Protein AF-A0A812IEE7-F1 (afdb_monomer_lite)

Sequence (149 aa):
MKDSRATAPCGVLEAAESLSKQYAKHGIEGVRRGHSLILGDASLMLQAGIGYVRAHSAFRPEDEVFIQSHSGDVLGHMNQDGMTLIDKETGLVHANNVFAACPPQGSGLGGSRRAAAEYFAERGCVVLMISADSGGEVLKFEPGKMSCI

Radius of gyration: 14.88 Å; chains: 1; bounding box: 51×33×36 Å

Structure (mmCIF, N/CA/C/O backbone):
data_AF-A0A812IEE7-F1
#
_entry.id   AF-A0A812IEE7-F1
#
loop_
_atom_site.group_PDB
_atom_site.id
_atom_site.type_symbol
_atom_site.label_atom_id
_atom_site.label_alt_id
_atom_site.label_comp_id
_atom_site.label_asym_id
_atom_site.label_entity_id
_atom_site.label_seq_id
_atom_site.pdbx_PDB_ins_code
_atom_site.Cartn_x
_atom_site.Cartn_y
_atom_site.Cartn_z
_atom_site.occupancy
_atom_site.B_iso_or_equiv
_atom_site.auth_seq_id
_atom_site.auth_comp_id
_atom_site.auth_asym_id
_atom_site.auth_atom_id
_atom_site.pdbx_PDB_model_num
ATOM 1 N N . MET A 1 1 ? -34.755 -6.952 19.903 1.00 40.53 1 MET A N 1
ATOM 2 C CA . MET A 1 1 ? -33.364 -6.758 20.361 1.00 40.53 1 MET A CA 1
ATOM 3 C C . MET A 1 1 ? -32.429 -7.333 19.306 1.00 40.53 1 MET A C 1
ATOM 5 O O . MET A 1 1 ? -32.179 -8.528 19.309 1.00 40.53 1 MET A O 1
ATOM 9 N N . LYS A 1 2 ? -31.993 -6.515 18.343 1.00 40.34 2 LYS A N 1
ATOM 10 C CA . LYS A 1 2 ? -30.824 -6.820 17.510 1.00 40.34 2 LYS A CA 1
ATOM 11 C C . LYS A 1 2 ? -29.771 -5.817 17.944 1.00 40.34 2 LYS A C 1
ATOM 13 O O . LYS A 1 2 ? -29.823 -4.660 17.551 1.00 40.34 2 LYS A O 1
ATOM 18 N N . ASP A 1 3 ? -28.925 -6.246 18.867 1.00 39.44 3 ASP A N 1
ATOM 19 C CA . ASP A 1 3 ? -27.781 -5.473 19.336 1.00 39.44 3 ASP A CA 1
ATOM 20 C C . ASP A 1 3 ? -26.706 -5.614 18.242 1.00 39.44 3 ASP A C 1
ATOM 22 O O . ASP A 1 3 ? -25.801 -6.437 18.327 1.00 39.44 3 ASP A O 1
ATOM 26 N N . SER A 1 4 ? -26.886 -4.903 17.123 1.00 44.09 4 SER A N 1
ATOM 27 C CA . SER A 1 4 ? -25.885 -4.788 16.060 1.00 44.09 4 SER A CA 1
ATOM 28 C C . SER A 1 4 ? -24.870 -3.731 16.476 1.00 44.09 4 SER A C 1
ATOM 30 O O . SER A 1 4 ? -24.823 -2.630 15.925 1.00 44.09 4 SER A O 1
ATOM 32 N N . ARG A 1 5 ? -24.073 -4.041 17.500 1.00 41.75 5 ARG A N 1
ATOM 33 C CA . ARG A 1 5 ? -22.838 -3.299 17.728 1.00 41.75 5 ARG A CA 1
ATOM 34 C C . ARG A 1 5 ? -21.880 -3.739 16.639 1.00 41.75 5 ARG A C 1
ATOM 36 O O . ARG A 1 5 ? -21.301 -4.816 16.725 1.00 41.75 5 ARG A O 1
ATOM 43 N N . ALA A 1 6 ? -21.768 -2.919 15.599 1.00 44.25 6 ALA A N 1
ATOM 44 C CA . ALA A 1 6 ? -20.607 -2.931 14.733 1.00 44.25 6 ALA A CA 1
ATOM 45 C C . ALA A 1 6 ? -19.382 -2.811 15.646 1.00 44.25 6 ALA A C 1
ATOM 47 O O . ALA A 1 6 ? -19.126 -1.763 16.239 1.00 44.25 6 ALA A O 1
ATOM 48 N N . THR A 1 7 ? -18.689 -3.924 15.857 1.00 42.84 7 THR A N 1
ATOM 49 C CA . THR A 1 7 ? -17.353 -3.910 16.431 1.00 42.84 7 THR A CA 1
ATOM 50 C C . THR A 1 7 ? -16.509 -3.070 15.487 1.00 42.84 7 THR A C 1
ATOM 52 O O . THR A 1 7 ? -16.352 -3.443 14.326 1.00 42.84 7 THR A O 1
ATOM 55 N N . ALA A 1 8 ? -16.020 -1.921 15.956 1.00 46.06 8 ALA A N 1
ATOM 56 C CA . ALA A 1 8 ? -14.990 -1.173 15.245 1.00 46.06 8 ALA A CA 1
ATOM 57 C C . ALA A 1 8 ? -13.888 -2.165 14.821 1.00 46.06 8 ALA A C 1
ATOM 59 O O . ALA A 1 8 ? -13.507 -2.986 15.666 1.00 46.06 8 ALA A O 1
ATOM 60 N N . PRO A 1 9 ? -13.395 -2.161 13.570 1.00 51.16 9 PRO A N 1
ATOM 61 C CA . PRO A 1 9 ? -12.403 -3.139 13.136 1.00 51.16 9 PRO A CA 1
ATOM 62 C C . PRO A 1 9 ? -11.054 -2.816 13.787 1.00 51.16 9 PRO A C 1
ATOM 64 O O . PRO A 1 9 ? -10.191 -2.169 13.200 1.00 51.16 9 PRO A O 1
ATOM 67 N N . CYS A 1 10 ? -10.862 -3.209 15.049 1.00 61.44 10 CYS A N 1
ATOM 68 C CA . CYS A 1 10 ? -9.576 -3.027 15.703 1.00 61.44 10 CYS A CA 1
ATOM 69 C C . CYS A 1 10 ? -8.538 -3.888 14.967 1.00 61.44 10 CYS A C 1
ATOM 71 O O . CYS A 1 10 ? -8.770 -5.072 14.725 1.00 61.44 10 CYS A O 1
ATOM 73 N N . GLY A 1 11 ? -7.412 -3.284 14.582 1.00 89.94 11 GLY A N 1
ATOM 74 C CA . GLY A 1 11 ? -6.266 -4.011 14.035 1.00 89.94 11 GLY A CA 1
ATOM 75 C C . GLY A 1 11 ? -6.042 -3.927 12.521 1.00 89.94 11 GLY A C 1
ATOM 76 O O . GLY A 1 11 ? -5.232 -4.698 12.027 1.00 89.94 11 GLY A O 1
ATOM 77 N N . VAL A 1 12 ? -6.669 -3.010 11.763 1.00 95.94 12 VAL A N 1
ATOM 78 C CA . VAL A 1 12 ? -6.367 -2.840 10.314 1.00 95.94 12 VAL A CA 1
ATOM 79 C C . VAL A 1 12 ? -4.868 -2.614 10.076 1.00 95.94 12 VAL A C 1
ATOM 81 O O . VAL A 1 12 ? -4.239 -3.317 9.287 1.00 95.94 12 VAL A O 1
ATOM 84 N N . LEU A 1 13 ? -4.285 -1.646 10.790 1.00 96.38 13 LEU A N 1
ATOM 85 C CA . LEU A 1 13 ? -2.857 -1.345 10.700 1.00 96.38 13 LEU A CA 1
ATOM 86 C C . LEU A 1 13 ? -2.003 -2.545 11.125 1.00 96.38 13 LEU A C 1
ATOM 88 O O . LEU A 1 13 ? -1.043 -2.870 10.442 1.00 96.38 13 LEU A O 1
ATOM 92 N N . GLU A 1 14 ? -2.366 -3.220 12.214 1.00 96.25 14 GLU A N 1
ATOM 93 C CA . GLU A 1 14 ? -1.648 -4.402 12.701 1.00 96.25 14 GLU A CA 1
ATOM 94 C C . GLU A 1 14 ? -1.687 -5.550 11.681 1.00 96.25 14 GLU A C 1
ATOM 96 O O . GLU A 1 14 ? -0.658 -6.160 11.400 1.00 96.25 14 GLU A O 1
ATOM 101 N N . ALA A 1 15 ? -2.843 -5.803 11.062 1.00 97.25 15 ALA A N 1
ATOM 102 C CA . ALA A 1 15 ? -2.999 -6.796 10.004 1.00 97.25 15 ALA A CA 1
ATOM 103 C C . ALA A 1 15 ? -2.144 -6.446 8.777 1.00 97.25 15 ALA A C 1
ATOM 105 O O . ALA A 1 15 ? -1.455 -7.311 8.235 1.00 97.25 15 ALA A O 1
ATOM 106 N N . ALA A 1 16 ? -2.129 -5.174 8.373 1.00 98.06 16 ALA A N 1
ATOM 107 C CA . ALA A 1 16 ? -1.311 -4.703 7.262 1.00 98.06 16 ALA A CA 1
ATOM 108 C C . ALA A 1 16 ? 0.198 -4.776 7.573 1.00 98.06 16 ALA A C 1
ATOM 110 O O . ALA A 1 16 ? 0.983 -5.184 6.714 1.00 98.06 16 ALA A O 1
ATOM 111 N N . GLU A 1 17 ? 0.618 -4.433 8.795 1.00 97.38 17 GLU A N 1
ATOM 112 C CA . GLU A 1 17 ? 2.006 -4.568 9.259 1.00 97.38 17 GLU A CA 1
ATOM 113 C C . GLU A 1 17 ? 2.427 -6.041 9.317 1.00 97.38 17 GLU A C 1
ATOM 115 O O . GLU A 1 17 ? 3.501 -6.391 8.825 1.00 97.38 17 GLU A O 1
ATOM 120 N N . SER A 1 18 ? 1.567 -6.914 9.845 1.00 97.00 18 SER A N 1
ATOM 121 C CA . SER A 1 18 ? 1.786 -8.362 9.896 1.00 97.00 18 SER A CA 1
ATOM 122 C C . SER A 1 18 ? 1.940 -8.957 8.494 1.00 97.00 18 SER A C 1
ATOM 124 O O . SER A 1 18 ? 2.938 -9.629 8.220 1.00 97.00 18 SER A O 1
ATOM 126 N N . LEU A 1 19 ? 1.029 -8.630 7.567 1.00 97.81 19 LEU A N 1
ATOM 127 C CA . LEU A 1 19 ? 1.121 -9.070 6.173 1.00 97.81 19 LEU A CA 1
ATOM 128 C C . LEU A 1 19 ? 2.392 -8.542 5.496 1.00 97.81 19 LEU A C 1
ATOM 130 O O . LEU A 1 19 ? 3.093 -9.291 4.816 1.00 97.81 19 LEU A O 1
ATOM 134 N N . SER A 1 20 ? 2.725 -7.266 5.706 1.00 97.62 20 SER A N 1
ATOM 135 C CA . SER A 1 20 ? 3.933 -6.660 5.136 1.00 97.62 20 SER A CA 1
ATOM 136 C C . SER A 1 20 ? 5.190 -7.381 5.612 1.00 97.62 20 SER A C 1
ATOM 138 O O . SER A 1 20 ? 6.048 -7.703 4.795 1.00 97.62 20 SER A O 1
ATOM 140 N N . LYS A 1 21 ? 5.274 -7.704 6.909 1.00 96.12 21 LYS A N 1
ATOM 141 C CA . LYS A 1 21 ? 6.377 -8.470 7.509 1.00 96.12 21 LYS A CA 1
ATOM 142 C C . LYS A 1 21 ? 6.428 -9.906 6.996 1.00 96.12 21 LYS A C 1
ATOM 144 O O . LYS A 1 21 ? 7.511 -10.424 6.725 1.00 96.12 21 LYS A O 1
ATOM 149 N N . GLN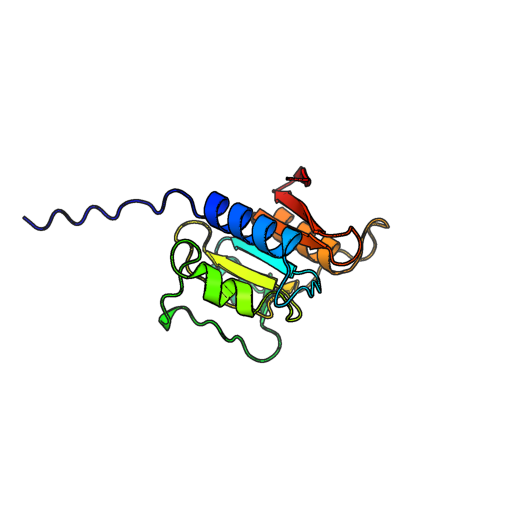 A 1 22 ? 5.274 -10.547 6.822 1.00 95.75 22 GLN A N 1
ATOM 150 C CA . GLN A 1 22 ? 5.183 -11.882 6.237 1.00 95.75 22 GLN A CA 1
ATOM 151 C C . GLN A 1 22 ? 5.721 -11.892 4.801 1.00 95.75 22 GLN A C 1
ATOM 153 O O . GLN A 1 22 ? 6.603 -12.694 4.488 1.00 95.75 22 GLN A O 1
ATOM 158 N N . TYR A 1 23 ? 5.240 -10.988 3.945 1.00 96.44 23 TYR A N 1
ATOM 159 C CA . TYR A 1 23 ? 5.700 -10.868 2.562 1.00 96.44 23 TYR A CA 1
ATOM 160 C C . TYR A 1 23 ? 7.183 -10.483 2.488 1.00 96.44 23 TYR A C 1
ATOM 162 O O . TYR A 1 23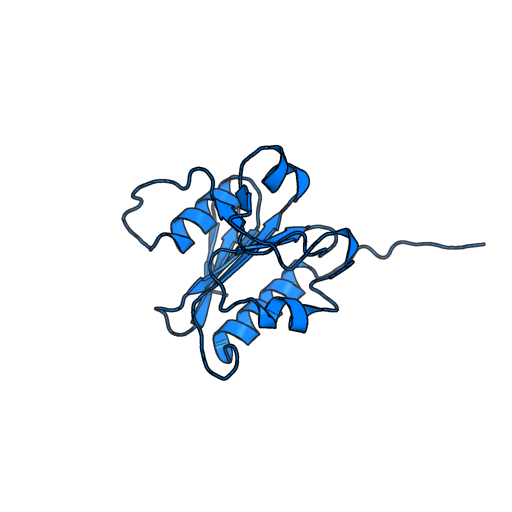 ? 7.948 -11.087 1.739 1.00 96.44 23 TYR A O 1
ATOM 170 N N . ALA A 1 24 ? 7.622 -9.543 3.323 1.00 95.25 24 ALA A N 1
ATOM 171 C CA . ALA A 1 24 ? 9.025 -9.190 3.480 1.00 95.25 24 ALA A CA 1
ATOM 172 C C . ALA A 1 24 ? 9.898 -10.403 3.808 1.00 95.25 24 ALA A C 1
ATOM 174 O O . ALA A 1 24 ? 10.959 -10.559 3.216 1.00 95.25 24 ALA A O 1
ATOM 175 N N . LYS A 1 25 ? 9.468 -11.280 4.717 1.00 94.31 25 LYS A N 1
ATOM 176 C CA . LYS A 1 25 ? 10.258 -12.437 5.151 1.00 94.31 25 LYS A CA 1
ATOM 177 C C . LYS A 1 25 ? 10.245 -13.589 4.147 1.00 94.31 25 LYS A C 1
ATOM 179 O O . LYS A 1 25 ? 11.268 -14.243 3.964 1.00 94.31 25 LYS A O 1
ATOM 184 N N . HIS A 1 26 ? 9.098 -13.855 3.529 1.00 94.06 26 HIS A N 1
ATOM 185 C CA . HIS A 1 26 ? 8.872 -15.090 2.772 1.00 94.06 26 HIS A CA 1
ATOM 186 C C . HIS A 1 26 ? 8.712 -14.881 1.264 1.00 94.06 26 HIS A C 1
ATOM 188 O O . HIS A 1 26 ? 8.969 -15.802 0.489 1.00 94.06 26 HIS A O 1
ATOM 194 N N . GLY A 1 27 ? 8.308 -13.686 0.837 1.00 93.38 27 GLY A N 1
ATOM 195 C CA . GLY A 1 27 ? 7.832 -13.447 -0.520 1.00 93.38 27 GLY A CA 1
ATOM 196 C C . GLY A 1 27 ? 6.629 -14.318 -0.880 1.00 93.38 27 GLY A C 1
ATOM 197 O O . GLY A 1 27 ? 5.987 -14.922 -0.019 1.00 93.38 27 GLY A O 1
ATOM 198 N N . ILE A 1 28 ? 6.348 -14.398 -2.176 1.00 94.50 28 ILE A N 1
ATOM 199 C CA . ILE A 1 28 ? 5.409 -15.363 -2.757 1.00 94.50 28 ILE A CA 1
ATOM 200 C C . ILE A 1 28 ? 6.263 -16.389 -3.486 1.00 94.50 28 ILE A C 1
ATOM 202 O O . ILE A 1 28 ? 7.051 -16.012 -4.353 1.00 94.50 28 ILE A O 1
ATOM 206 N N . GLU A 1 29 ? 6.160 -17.658 -3.089 1.00 93.44 29 GLU A N 1
ATOM 207 C CA . GLU A 1 29 ? 6.980 -18.748 -3.647 1.00 93.44 29 GLU A CA 1
ATOM 208 C C . GLU A 1 29 ? 8.496 -18.453 -3.571 1.00 93.44 29 GLU A C 1
ATOM 210 O O . GLU A 1 29 ? 9.275 -18.823 -4.445 1.00 93.44 29 GLU A O 1
ATOM 215 N N . GLY A 1 30 ? 8.927 -17.739 -2.522 1.00 90.19 30 GLY A N 1
ATOM 216 C CA . GLY A 1 30 ? 10.320 -17.322 -2.323 1.00 90.19 30 GLY A CA 1
ATOM 217 C C . GLY A 1 30 ? 10.747 -16.082 -3.119 1.00 90.19 30 GLY A C 1
ATOM 218 O O . GLY A 1 30 ? 11.879 -15.622 -2.970 1.00 90.19 30 GLY A O 1
ATOM 219 N N . VAL A 1 31 ? 9.861 -15.502 -3.934 1.00 91.31 31 VAL A N 1
ATOM 220 C CA . VAL A 1 31 ? 10.144 -14.318 -4.756 1.00 91.31 31 VAL A CA 1
ATOM 221 C C . VAL A 1 31 ? 9.571 -13.057 -4.110 1.00 91.31 31 VAL A C 1
ATOM 223 O O . VAL A 1 31 ? 8.389 -13.002 -3.765 1.00 91.31 31 VAL A O 1
ATOM 226 N N . ARG A 1 32 ? 10.406 -12.014 -4.010 1.00 92.31 32 ARG A N 1
ATOM 227 C CA . ARG A 1 32 ? 10.040 -10.669 -3.539 1.00 92.31 32 ARG A CA 1
ATOM 228 C C . ARG A 1 32 ? 10.3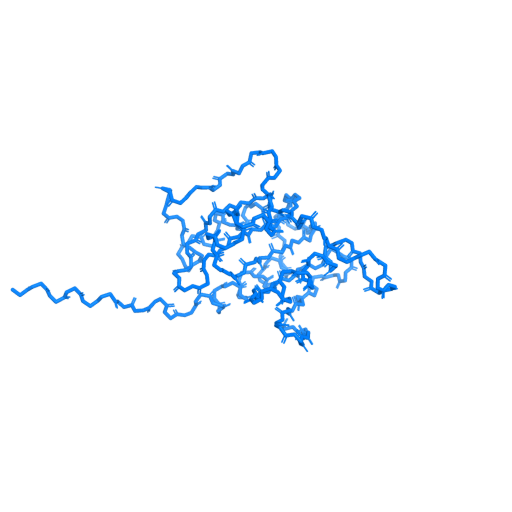42 -9.645 -4.630 1.00 92.31 32 ARG A C 1
ATOM 230 O O . ARG A 1 32 ? 11.491 -9.516 -5.039 1.00 92.31 32 ARG A O 1
ATOM 237 N N . ARG A 1 33 ? 9.323 -8.918 -5.089 1.00 91.88 33 ARG A N 1
ATOM 238 C CA . ARG A 1 33 ? 9.442 -7.833 -6.088 1.00 91.88 33 ARG A CA 1
ATOM 239 C C . ARG A 1 33 ? 9.243 -6.434 -5.500 1.00 91.88 33 ARG A C 1
ATOM 241 O O . ARG A 1 33 ? 9.402 -5.430 -6.197 1.00 91.88 33 ARG A O 1
ATOM 248 N N . GLY A 1 34 ? 8.981 -6.382 -4.196 1.00 91.12 34 GLY A N 1
ATOM 249 C CA . GLY A 1 34 ? 8.670 -5.161 -3.471 1.00 91.12 34 GLY A CA 1
ATOM 250 C C . GLY A 1 34 ? 7.249 -4.694 -3.770 1.00 91.12 34 GLY A C 1
ATOM 251 O O . GLY A 1 34 ? 6.785 -4.757 -4.904 1.00 91.12 34 GLY A O 1
ATOM 252 N N . HIS A 1 35 ? 6.570 -4.189 -2.750 1.00 95.94 35 HIS A N 1
ATOM 253 C CA . HIS A 1 35 ? 5.166 -3.788 -2.829 1.00 95.94 35 HIS A CA 1
ATOM 254 C C . HIS A 1 35 ? 4.890 -2.649 -1.864 1.00 95.94 35 HIS A C 1
ATOM 256 O O . HIS A 1 35 ? 5.697 -2.405 -0.967 1.00 95.94 35 HIS A O 1
ATOM 262 N N . SER A 1 36 ? 3.745 -1.990 -2.006 1.00 97.12 36 SER A N 1
ATOM 263 C CA . SER A 1 36 ? 3.258 -1.090 -0.963 1.00 97.12 36 SER A CA 1
ATOM 264 C C . SER A 1 36 ? 1.790 -1.334 -0.647 1.00 97.12 36 SER A C 1
ATOM 266 O O . SER A 1 36 ? 0.975 -1.532 -1.549 1.00 97.12 36 SER A O 1
ATOM 268 N N . LEU A 1 37 ? 1.451 -1.258 0.638 1.00 98.38 37 LEU A N 1
ATOM 269 C CA . LEU A 1 37 ? 0.072 -1.168 1.114 1.00 98.38 37 LEU A CA 1
ATOM 270 C C . LEU A 1 37 ? -0.210 0.280 1.519 1.00 98.38 37 LEU A C 1
ATOM 272 O O . LEU A 1 37 ? 0.529 0.847 2.322 1.00 98.38 37 LEU A O 1
ATOM 276 N N . ILE A 1 38 ? -1.262 0.873 0.962 1.00 98.12 38 ILE A N 1
ATOM 277 C CA . ILE A 1 38 ? -1.752 2.213 1.289 1.00 98.12 38 ILE A CA 1
ATOM 278 C C . ILE A 1 38 ? -2.971 2.044 2.192 1.00 98.12 38 ILE A C 1
ATOM 280 O O . ILE A 1 38 ? -3.970 1.467 1.776 1.00 98.12 38 ILE A O 1
ATOM 284 N N . LEU A 1 39 ? -2.891 2.574 3.405 1.00 97.94 39 LEU A N 1
ATOM 285 C CA . LEU A 1 39 ? -3.989 2.670 4.358 1.00 97.94 39 LEU A CA 1
ATOM 286 C C . LEU A 1 39 ? -4.494 4.114 4.358 1.00 97.94 39 LEU A C 1
ATOM 288 O O . LEU A 1 39 ? -3.831 5.003 4.901 1.00 97.94 39 LEU A O 1
ATOM 292 N N . GLY A 1 40 ? -5.650 4.362 3.752 1.00 95.62 40 GLY A N 1
ATOM 293 C CA . GLY A 1 40 ? -6.208 5.710 3.631 1.00 95.62 40 GLY A CA 1
ATOM 294 C C . GLY A 1 40 ? -7.704 5.707 3.343 1.00 95.62 40 GLY A C 1
ATOM 295 O O . GLY A 1 40 ? -8.318 4.651 3.282 1.00 95.62 40 GLY A O 1
ATOM 296 N N . ASP A 1 41 ? -8.285 6.892 3.170 1.00 93.62 41 ASP A N 1
ATOM 297 C CA . ASP A 1 41 ? -9.663 7.036 2.688 1.00 93.62 41 ASP A CA 1
ATOM 298 C C . ASP A 1 41 ? -9.692 6.754 1.182 1.00 93.62 41 ASP A C 1
ATOM 300 O O . ASP A 1 41 ? -9.117 7.501 0.382 1.00 93.62 41 ASP A O 1
ATOM 304 N N . ALA A 1 42 ? -10.351 5.668 0.782 1.00 89.38 42 ALA A N 1
ATOM 305 C CA . ALA A 1 42 ? -10.360 5.248 -0.612 1.00 89.38 42 ALA A CA 1
ATOM 306 C C . ALA A 1 42 ? -11.113 6.213 -1.541 1.00 89.38 42 ALA A C 1
ATOM 308 O O . ALA A 1 42 ? -10.731 6.367 -2.707 1.00 89.38 42 ALA A O 1
ATOM 309 N N . SER A 1 43 ? -12.142 6.896 -1.029 1.00 85.50 43 SER A N 1
ATOM 310 C CA . SER A 1 43 ? -12.880 7.908 -1.788 1.00 85.50 43 SER A CA 1
ATOM 311 C C . SER A 1 43 ? -11.980 9.106 -2.059 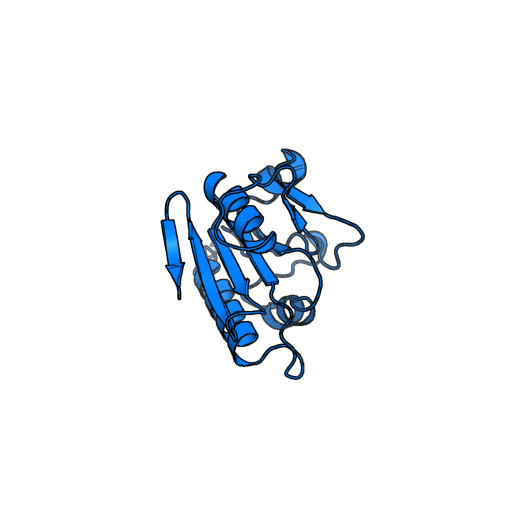1.00 85.50 43 SER A C 1
ATOM 313 O O . SER A 1 43 ? -11.860 9.537 -3.205 1.00 85.50 43 SER A O 1
ATOM 315 N N . LEU A 1 44 ? -11.262 9.583 -1.038 1.00 85.06 44 LEU A N 1
ATOM 316 C CA . LEU A 1 44 ? -10.282 10.655 -1.196 1.00 85.06 44 LEU A CA 1
ATOM 317 C C . LEU A 1 44 ? -9.153 10.242 -2.156 1.00 85.06 44 LEU A C 1
ATOM 319 O O . LEU A 1 44 ? -8.764 11.020 -3.022 1.00 85.06 44 LEU A O 1
ATOM 323 N N . MET A 1 45 ? -8.653 9.008 -2.056 1.00 88.31 45 MET A N 1
ATOM 324 C CA . MET A 1 45 ? -7.553 8.528 -2.898 1.00 88.31 45 MET A CA 1
ATOM 325 C C . MET A 1 45 ? -7.916 8.452 -4.381 1.00 88.31 45 MET A C 1
ATOM 327 O O . MET A 1 45 ? -7.159 8.955 -5.212 1.00 88.31 45 MET A O 1
ATOM 331 N N . LEU A 1 46 ? -9.049 7.832 -4.718 1.00 88.50 46 LEU A N 1
ATOM 332 C CA . LEU A 1 46 ? -9.407 7.554 -6.111 1.00 88.50 46 LEU A CA 1
ATOM 333 C C . LEU A 1 46 ? -10.247 8.668 -6.743 1.00 88.50 46 LEU A C 1
ATOM 335 O O . LEU A 1 46 ? -10.011 9.022 -7.895 1.00 88.50 46 LEU A O 1
ATOM 339 N N . GLN A 1 47 ? -11.208 9.246 -6.017 1.00 85.81 47 GLN A N 1
ATOM 340 C CA . GLN A 1 47 ? -12.113 10.252 -6.590 1.00 85.81 47 GLN A CA 1
ATOM 341 C C . GLN A 1 47 ? -11.472 11.639 -6.647 1.00 85.81 47 GLN A C 1
ATOM 343 O O . GLN A 1 47 ? -11.694 12.368 -7.611 1.00 85.81 47 GLN A O 1
ATOM 348 N N . ALA A 1 48 ? -10.641 12.001 -5.662 1.00 85.31 48 ALA A N 1
ATOM 349 C CA . ALA A 1 48 ? -9.930 13.283 -5.676 1.00 85.31 48 ALA A CA 1
ATOM 350 C C . ALA A 1 48 ? -8.657 13.261 -6.547 1.00 85.31 48 ALA A C 1
ATOM 352 O O . ALA A 1 48 ? -7.938 14.257 -6.609 1.00 85.31 48 ALA A O 1
ATOM 353 N N . GLY A 1 49 ? -8.363 12.138 -7.218 1.00 86.75 49 GLY A N 1
ATOM 354 C CA . GLY A 1 49 ? -7.244 12.018 -8.155 1.00 86.75 49 GLY A CA 1
ATOM 355 C C . GLY A 1 49 ? -5.862 12.018 -7.498 1.00 86.75 49 GLY A C 1
ATOM 356 O O . GLY A 1 49 ? -4.882 12.391 -8.139 1.00 86.75 49 GLY A O 1
ATOM 357 N N . ILE A 1 50 ? -5.768 11.620 -6.226 1.00 92.00 50 ILE A N 1
ATOM 358 C CA . ILE A 1 50 ? -4.484 11.476 -5.528 1.00 92.00 50 ILE A CA 1
ATOM 359 C C . ILE A 1 50 ? -3.749 10.240 -6.063 1.00 92.00 50 ILE A C 1
ATOM 361 O O . ILE A 1 50 ? -2.573 10.296 -6.428 1.00 92.00 50 ILE A O 1
ATOM 365 N N . GLY A 1 51 ? -4.456 9.119 -6.154 1.00 93.50 51 GLY A N 1
ATOM 366 C CA . GLY A 1 51 ? -3.999 7.913 -6.823 1.00 93.50 51 GLY A CA 1
ATOM 367 C C . GLY A 1 51 ? -4.873 7.584 -8.024 1.00 93.50 51 GLY A C 1
ATOM 368 O O . GLY A 1 51 ? -5.989 8.077 -8.164 1.00 93.50 51 GLY A O 1
ATOM 369 N N . TYR A 1 52 ? -4.370 6.711 -8.886 1.00 94.44 52 TYR A N 1
ATOM 370 C CA . TYR A 1 52 ? -5.159 6.118 -9.958 1.00 94.44 52 TYR A CA 1
ATOM 371 C C . TYR A 1 52 ? -4.838 4.634 -10.088 1.00 94.44 52 TYR A C 1
ATOM 373 O O . TYR A 1 52 ? -3.710 4.203 -9.843 1.00 94.44 52 TYR A O 1
ATOM 381 N N . VAL A 1 53 ? -5.836 3.850 -10.491 1.00 94.75 53 VAL A N 1
ATOM 382 C CA . VAL A 1 53 ? -5.637 2.447 -10.859 1.00 94.75 53 VAL A CA 1
ATOM 383 C C . VAL A 1 53 ? -5.138 2.408 -12.295 1.00 94.75 53 VAL A C 1
ATOM 385 O O . VAL A 1 53 ? -5.787 2.929 -13.204 1.00 94.75 53 VAL A O 1
ATOM 388 N N . ARG A 1 54 ? -3.975 1.798 -12.512 1.00 91.88 54 ARG A N 1
ATOM 389 C CA . ARG A 1 54 ? -3.473 1.529 -13.859 1.00 91.88 54 ARG A CA 1
ATOM 390 C C . ARG A 1 54 ? -3.848 0.106 -14.248 1.00 91.88 54 ARG A C 1
ATOM 392 O O . ARG A 1 54 ? -3.584 -0.826 -13.500 1.00 91.88 54 ARG A O 1
ATOM 399 N N . ALA A 1 55 ? -4.380 -0.062 -15.456 1.00 87.56 55 ALA A N 1
ATOM 400 C CA . ALA A 1 55 ? -4.868 -1.349 -15.950 1.00 87.56 55 ALA A CA 1
ATOM 401 C C . ALA A 1 55 ? -5.991 -1.925 -15.062 1.00 87.56 55 ALA A C 1
ATOM 403 O O . ALA A 1 55 ? -6.871 -1.188 -14.622 1.00 87.56 55 ALA A O 1
ATOM 404 N N . HIS A 1 56 ? -6.019 -3.243 -14.879 1.00 90.25 56 HIS A N 1
ATOM 405 C CA . HIS A 1 56 ? -7.083 -3.944 -14.170 1.00 90.25 56 HIS A CA 1
ATOM 406 C C . HIS A 1 56 ? -6.767 -4.065 -12.676 1.00 90.25 56 HIS A C 1
ATOM 408 O O . HIS A 1 56 ? -5.687 -4.535 -12.329 1.00 90.25 56 HIS A O 1
ATOM 414 N N . SER A 1 57 ? -7.712 -3.698 -11.806 1.00 94.50 57 SER A N 1
ATOM 415 C CA . SER A 1 57 ? -7.681 -4.095 -10.394 1.00 94.50 57 SER A CA 1
ATOM 416 C C . SER A 1 57 ? -8.386 -5.439 -10.232 1.00 94.50 57 SER A C 1
ATOM 418 O O . SER A 1 57 ? -9.515 -5.597 -10.699 1.00 94.50 57 SER A O 1
ATOM 420 N N . ALA A 1 58 ? -7.726 -6.376 -9.559 1.00 94.75 58 ALA A N 1
ATOM 421 C CA . ALA A 1 58 ? -8.292 -7.662 -9.165 1.00 94.75 58 ALA A CA 1
ATOM 422 C C . ALA A 1 58 ? -9.204 -7.552 -7.933 1.00 94.75 58 ALA A C 1
ATOM 424 O O . ALA A 1 58 ? -9.983 -8.461 -7.681 1.00 94.75 58 ALA A O 1
ATOM 425 N N . PHE A 1 59 ? -9.121 -6.442 -7.192 1.00 95.56 59 PHE A N 1
ATOM 426 C CA . PHE A 1 59 ? -10.007 -6.153 -6.067 1.00 95.56 59 PHE A CA 1
ATOM 427 C C . PHE A 1 59 ? -11.072 -5.144 -6.463 1.00 95.56 59 PHE A C 1
ATOM 429 O O . PHE A 1 59 ? -10.771 -4.161 -7.158 1.00 95.56 59 PHE A O 1
ATOM 436 N N . ARG A 1 60 ? -12.291 -5.370 -5.976 1.00 93.12 60 ARG A N 1
ATOM 437 C CA . ARG A 1 60 ? -13.385 -4.406 -6.005 1.00 93.12 60 ARG A CA 1
ATOM 438 C C . ARG A 1 60 ? -14.066 -4.354 -4.635 1.00 93.12 60 ARG A C 1
ATOM 440 O O . ARG A 1 60 ? -14.131 -5.380 -3.961 1.00 93.12 60 ARG A O 1
ATOM 447 N N . PRO A 1 61 ? -14.603 -3.195 -4.217 1.00 91.25 61 PRO A N 1
ATOM 448 C CA . PRO A 1 61 ? -15.287 -3.071 -2.928 1.00 91.25 61 PRO A CA 1
ATOM 449 C C . PRO A 1 61 ? -16.436 -4.073 -2.743 1.00 91.25 61 PRO A C 1
ATOM 451 O O . PRO A 1 61 ? -16.643 -4.567 -1.639 1.00 91.25 61 PRO A O 1
ATOM 454 N N . GLU A 1 62 ? -17.154 -4.399 -3.821 1.00 93.69 62 GLU A N 1
ATOM 455 C CA . GLU A 1 62 ? -18.239 -5.387 -3.835 1.00 93.69 62 GLU A CA 1
ATOM 456 C C . GLU A 1 62 ? -17.804 -6.835 -3.556 1.00 93.69 62 GLU A C 1
ATOM 458 O O . GLU A 1 62 ? -18.658 -7.656 -3.228 1.00 93.69 62 GLU A O 1
ATOM 463 N N . ASP A 1 63 ? -16.508 -7.146 -3.644 1.00 92.69 63 ASP A N 1
ATOM 464 C CA . ASP A 1 63 ? -15.974 -8.472 -3.313 1.00 92.69 63 ASP A CA 1
ATOM 465 C C . ASP A 1 63 ? -15.773 -8.656 -1.794 1.00 92.69 63 ASP A C 1
ATOM 467 O O . ASP A 1 63 ? -15.439 -9.752 -1.349 1.00 92.69 63 ASP A O 1
ATOM 471 N N . GLU A 1 64 ? -15.958 -7.594 -0.995 1.00 95.25 64 GLU A N 1
ATOM 472 C CA . GLU A 1 64 ? -15.875 -7.608 0.475 1.00 95.25 64 GLU A CA 1
ATOM 473 C C . GLU A 1 64 ? -14.575 -8.241 1.023 1.00 95.25 64 GLU A C 1
ATOM 475 O O . GLU A 1 64 ? -14.551 -8.912 2.058 1.00 95.25 64 GLU A O 1
ATOM 480 N N . VAL A 1 65 ? -13.453 -8.005 0.335 1.00 96.75 65 VAL A N 1
ATOM 481 C CA . VAL A 1 65 ? -12.125 -8.467 0.759 1.00 96.75 65 VAL A CA 1
ATOM 482 C C . VAL A 1 65 ? -11.597 -7.550 1.859 1.00 96.75 65 VAL A C 1
ATOM 484 O O . VAL A 1 65 ? -11.285 -6.388 1.616 1.00 96.75 65 VAL A O 1
ATOM 487 N N . PHE A 1 66 ? -11.441 -8.079 3.071 1.00 96.81 66 PHE A N 1
ATOM 488 C CA . PHE A 1 66 ? -10.886 -7.347 4.218 1.00 96.81 66 PHE A CA 1
ATOM 489 C C . PHE A 1 66 ? -9.485 -7.840 4.576 1.00 96.81 66 PHE A C 1
ATOM 491 O O . PHE A 1 66 ? -9.274 -9.045 4.719 1.00 96.81 66 PHE A O 1
ATOM 498 N N . ILE A 1 67 ? -8.537 -6.927 4.804 1.00 97.19 67 ILE A N 1
ATOM 499 C CA . ILE A 1 67 ? -7.133 -7.262 5.103 1.00 97.19 67 ILE A CA 1
ATOM 500 C C . ILE A 1 67 ? -6.972 -8.174 6.329 1.00 97.19 67 ILE A C 1
ATOM 502 O O . ILE A 1 67 ? -6.052 -8.986 6.379 1.00 97.19 67 ILE A O 1
ATOM 506 N N . GLN A 1 68 ? -7.870 -8.074 7.310 1.00 95.56 68 GLN A N 1
ATOM 507 C CA . GLN A 1 68 ? -7.811 -8.839 8.555 1.00 95.56 68 GLN A CA 1
ATOM 508 C C . GLN A 1 68 ? -8.171 -10.320 8.361 1.00 95.56 68 GLN A C 1
ATOM 510 O O . GLN A 1 68 ? -7.655 -11.169 9.084 1.00 95.56 68 GLN A O 1
ATOM 515 N N . SER A 1 69 ? -9.056 -10.637 7.411 1.00 95.12 69 SER A N 1
ATOM 516 C CA . SER A 1 69 ? -9.581 -11.994 7.188 1.00 95.12 69 SER A CA 1
ATOM 517 C C . SER A 1 69 ? -9.144 -12.618 5.862 1.00 95.12 69 SER A C 1
ATOM 519 O O . SER A 1 69 ? -9.124 -13.840 5.751 1.00 95.12 69 SER A O 1
ATOM 521 N N . HIS A 1 70 ? -8.735 -11.802 4.890 1.00 96.31 70 HIS A N 1
ATOM 522 C CA . HIS A 1 70 ? -8.399 -12.205 3.521 1.00 96.31 70 HIS A CA 1
ATOM 523 C C . HIS A 1 70 ? -6.968 -11.794 3.141 1.00 96.31 70 HIS A C 1
ATOM 525 O O . HIS A 1 70 ? -6.656 -11.521 1.982 1.00 96.31 70 HIS A O 1
ATOM 531 N N . SER A 1 71 ? -6.061 -11.732 4.121 1.00 94.88 71 SER A N 1
ATOM 532 C CA . SER A 1 71 ? -4.665 -11.335 3.891 1.00 94.88 71 SER A CA 1
ATOM 533 C C . SER A 1 71 ? -3.949 -12.214 2.858 1.00 94.88 71 SER A C 1
ATOM 535 O O . SER A 1 71 ? -3.060 -11.723 2.169 1.00 94.88 71 SER A O 1
ATOM 537 N N . GLY A 1 72 ? -4.356 -13.480 2.703 1.00 95.94 72 GLY A N 1
ATOM 538 C CA . GLY A 1 72 ? -3.846 -14.391 1.674 1.00 95.94 72 GLY A CA 1
ATOM 539 C C . GLY A 1 72 ? -4.165 -13.949 0.242 1.00 95.94 72 GLY A C 1
ATOM 540 O O . GLY A 1 72 ? -3.303 -14.062 -0.631 1.00 95.94 72 GLY A O 1
ATOM 541 N N . ASP A 1 73 ? -5.347 -13.375 0.012 1.00 96.31 73 ASP A N 1
ATOM 542 C CA . ASP A 1 73 ? -5.750 -12.878 -1.309 1.00 96.31 73 ASP A CA 1
ATOM 543 C C . ASP A 1 73 ? -4.931 -11.638 -1.678 1.00 96.31 73 ASP A C 1
ATOM 545 O O . ASP A 1 73 ? -4.394 -11.529 -2.782 1.00 96.31 73 ASP A O 1
ATOM 549 N N . VAL A 1 74 ? -4.733 -10.741 -0.705 1.00 97.19 74 VAL A N 1
ATOM 550 C CA . VAL A 1 74 ? -3.846 -9.577 -0.850 1.00 97.19 74 VAL A CA 1
ATOM 551 C C . VAL A 1 74 ? -2.405 -10.023 -1.095 1.00 97.19 74 VAL A C 1
ATOM 553 O O . VAL A 1 74 ? -1.765 -9.522 -2.022 1.00 97.19 74 VAL A O 1
ATOM 556 N N . LEU A 1 75 ? -1.909 -10.990 -0.311 1.00 97.06 75 LEU A N 1
ATOM 557 C CA . LEU A 1 75 ? -0.561 -11.544 -0.434 1.00 97.06 75 LEU A CA 1
ATOM 558 C C . LEU A 1 75 ? -0.299 -12.038 -1.852 1.00 97.06 75 LEU A C 1
ATOM 560 O O . LEU A 1 75 ? 0.737 -11.700 -2.416 1.00 97.06 75 LEU A O 1
ATOM 564 N N . GLY A 1 76 ? -1.241 -12.777 -2.446 1.00 96.12 76 GLY A N 1
ATOM 565 C CA . GLY A 1 76 ? -1.119 -13.336 -3.793 1.00 96.12 76 GLY A CA 1
ATOM 566 C C . GLY A 1 76 ? -0.911 -12.298 -4.900 1.00 96.12 76 GLY A C 1
ATOM 567 O O . GLY A 1 76 ? -0.571 -12.660 -6.027 1.00 96.12 76 GLY A O 1
ATOM 568 N N . HIS A 1 77 ? -1.106 -11.008 -4.620 1.00 95.56 77 HIS A N 1
ATOM 569 C CA . HIS A 1 77 ? -0.944 -9.922 -5.589 1.00 95.56 77 HIS A CA 1
ATOM 570 C C . HIS A 1 77 ? 0.240 -8.997 -5.283 1.00 95.56 77 HIS A C 1
ATOM 572 O O . HIS A 1 77 ? 0.550 -8.131 -6.095 1.00 95.56 77 HIS A O 1
ATOM 578 N N . MET A 1 78 ? 0.975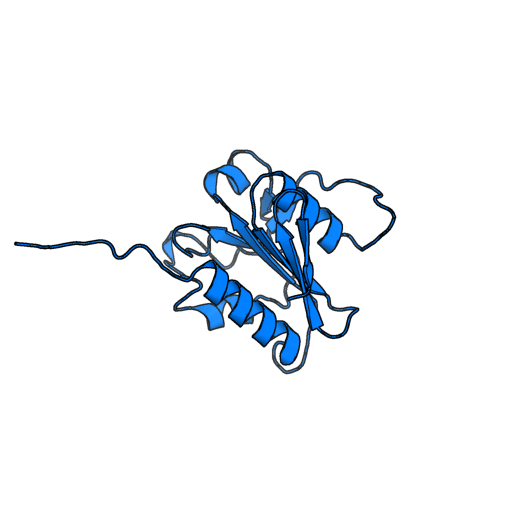 -9.206 -4.185 1.00 95.44 78 MET A N 1
ATOM 579 C CA . MET A 1 78 ? 2.090 -8.331 -3.780 1.00 95.44 78 MET A CA 1
ATOM 580 C C . MET A 1 78 ? 3.359 -8.463 -4.647 1.00 95.44 78 MET A C 1
ATOM 582 O O . MET A 1 78 ? 4.316 -7.727 -4.446 1.00 95.44 78 MET A O 1
ATOM 586 N N . ASN A 1 79 ? 3.410 -9.392 -5.612 1.00 94.12 79 ASN A N 1
ATOM 587 C CA . ASN A 1 79 ? 4.466 -9.423 -6.641 1.00 94.12 79 ASN A CA 1
ATOM 588 C C . ASN A 1 79 ? 4.095 -8.646 -7.917 1.00 94.12 79 ASN A C 1
ATOM 590 O O . ASN A 1 79 ? 4.894 -8.614 -8.857 1.00 94.12 79 ASN A O 1
ATOM 594 N N . GLN A 1 80 ? 2.895 -8.070 -7.978 1.00 93.06 80 GLN A N 1
ATOM 595 C CA . GLN A 1 80 ? 2.463 -7.221 -9.084 1.00 93.06 80 GLN A CA 1
ATOM 596 C C . GLN A 1 80 ? 2.988 -5.792 -8.892 1.00 93.06 80 GLN A C 1
ATOM 598 O O . GLN A 1 80 ? 3.356 -5.391 -7.790 1.00 93.06 80 GLN A O 1
ATOM 603 N N . ASP A 1 81 ? 3.041 -5.028 -9.981 1.00 90.50 81 ASP A N 1
ATOM 604 C CA . ASP A 1 81 ? 3.426 -3.619 -9.921 1.00 90.50 81 ASP A CA 1
ATOM 605 C C . ASP A 1 81 ? 2.362 -2.764 -9.206 1.00 90.50 81 ASP A C 1
ATOM 607 O O . ASP A 1 81 ? 1.210 -3.151 -9.025 1.00 90.50 81 ASP A O 1
ATOM 611 N N . GLY A 1 82 ? 2.743 -1.540 -8.839 1.00 93.25 82 GLY A N 1
ATOM 612 C CA . GLY A 1 82 ? 1.850 -0.596 -8.171 1.00 93.25 82 GLY A CA 1
ATOM 613 C C . GLY A 1 82 ? 1.704 -0.875 -6.676 1.00 93.25 82 GLY A C 1
ATOM 614 O O . GLY A 1 82 ? 2.642 -1.320 -6.014 1.00 93.25 82 GLY A O 1
ATOM 615 N N . MET A 1 83 ? 0.548 -0.505 -6.128 1.00 96.56 83 MET A N 1
ATOM 616 C CA . MET A 1 83 ? 0.243 -0.565 -4.697 1.00 96.56 83 MET A CA 1
ATOM 617 C C . MET A 1 83 ? -1.168 -1.102 -4.468 1.00 96.56 83 MET A C 1
ATOM 619 O O . MET A 1 83 ? -2.013 -1.039 -5.366 1.00 96.56 83 MET A O 1
ATOM 623 N N . THR A 1 84 ? -1.433 -1.585 -3.255 1.00 98.00 84 THR A N 1
ATOM 624 C CA . THR A 1 84 ? -2.780 -1.975 -2.817 1.00 98.00 84 THR A CA 1
ATOM 625 C C . THR A 1 84 ? -3.372 -0.891 -1.925 1.00 98.00 84 THR A C 1
ATOM 627 O O . THR A 1 84 ? -2.764 -0.528 -0.923 1.00 98.00 84 THR A O 1
ATOM 630 N N . LEU A 1 85 ? -4.555 -0.389 -2.276 1.00 97.88 85 LEU A N 1
ATOM 631 C CA . LEU A 1 85 ? -5.325 0.565 -1.484 1.00 97.88 85 LEU A CA 1
ATOM 632 C C . LEU A 1 85 ? -6.303 -0.172 -0.573 1.00 97.88 85 LEU A C 1
ATOM 634 O O . LEU A 1 85 ? -7.129 -0.962 -1.031 1.00 97.88 85 LEU A O 1
ATOM 638 N N . ILE A 1 86 ? -6.210 0.138 0.711 1.00 97.88 86 ILE A N 1
ATOM 639 C CA . ILE A 1 86 ? -6.997 -0.439 1.787 1.00 97.88 86 ILE A CA 1
ATOM 640 C C . ILE A 1 86 ? -7.614 0.722 2.564 1.00 97.88 86 ILE A C 1
ATOM 642 O O . ILE A 1 86 ? -6.919 1.672 2.938 1.00 97.88 86 ILE A O 1
ATOM 646 N N . ASP A 1 87 ? -8.916 0.646 2.805 1.00 96.25 87 ASP A N 1
ATOM 647 C CA . ASP A 1 87 ? -9.603 1.599 3.658 1.00 96.25 87 ASP A CA 1
ATOM 648 C C . ASP A 1 87 ? -9.083 1.470 5.092 1.00 96.25 87 ASP A C 1
ATOM 650 O O . ASP A 1 87 ? -9.106 0.395 5.696 1.00 96.25 87 ASP A O 1
ATOM 654 N N . LYS A 1 88 ? -8.559 2.572 5.628 1.00 94.94 88 LYS A N 1
ATOM 655 C CA . LYS A 1 88 ? -7.863 2.571 6.921 1.00 94.94 88 LYS A CA 1
ATOM 656 C C . LYS A 1 88 ? -8.776 2.205 8.095 1.00 94.94 88 LYS A C 1
ATOM 658 O O . LYS A 1 88 ? -8.293 1.628 9.068 1.00 94.94 88 LYS A O 1
ATOM 663 N N . GLU A 1 89 ? -10.053 2.562 8.019 1.00 93.50 89 GLU A N 1
ATOM 664 C CA . GLU A 1 89 ? -10.998 2.427 9.131 1.00 93.50 89 GLU A CA 1
ATOM 665 C C . GLU A 1 89 ? -11.671 1.051 9.130 1.00 93.50 89 GLU A C 1
ATOM 667 O O . GLU A 1 89 ? -11.905 0.459 10.184 1.00 93.50 89 GLU A O 1
ATOM 672 N N . THR A 1 90 ? -11.960 0.520 7.943 1.00 95.06 90 THR A N 1
ATOM 673 C CA . THR A 1 90 ? -12.680 -0.747 7.772 1.00 95.06 90 THR A CA 1
ATOM 674 C C . THR A 1 90 ? -11.759 -1.935 7.510 1.00 95.06 90 THR A C 1
ATOM 676 O O . THR A 1 90 ? -12.055 -3.060 7.914 1.00 95.06 90 THR A O 1
ATOM 679 N N . GLY A 1 91 ? -10.620 -1.695 6.860 1.00 95.81 91 GLY A N 1
ATOM 680 C CA . GLY A 1 91 ? -9.746 -2.733 6.324 1.00 95.81 91 GLY A CA 1
ATOM 681 C C . GLY A 1 91 ? -10.204 -3.296 4.979 1.00 95.81 91 GLY A C 1
ATOM 682 O O . GLY A 1 91 ? -9.594 -4.253 4.502 1.00 95.81 91 GLY A O 1
ATOM 683 N N . LEU A 1 92 ? -11.248 -2.726 4.366 1.00 97.25 92 LEU A N 1
ATOM 684 C CA . LEU A 1 92 ? -11.722 -3.125 3.042 1.00 97.25 92 LEU A CA 1
ATOM 685 C C . LEU A 1 92 ? -10.652 -2.834 1.983 1.00 97.25 92 LEU A C 1
ATOM 687 O O . LEU A 1 92 ? -10.108 -1.733 1.912 1.00 97.25 92 LEU A O 1
ATOM 691 N N . VAL A 1 93 ? -10.348 -3.813 1.142 1.00 97.62 93 VAL A N 1
ATOM 692 C CA . VAL A 1 93 ? -9.378 -3.691 0.053 1.00 97.62 93 VAL A CA 1
ATOM 693 C C . VAL A 1 93 ? -10.100 -3.158 -1.179 1.00 97.62 93 VAL A C 1
ATOM 695 O O . VAL A 1 93 ? -10.923 -3.840 -1.780 1.00 97.62 93 VAL A O 1
ATOM 698 N N . HIS A 1 94 ? -9.791 -1.924 -1.569 1.00 96.94 94 HIS A N 1
ATOM 699 C CA . HIS A 1 94 ? -10.489 -1.250 -2.665 1.00 96.94 94 HIS A CA 1
ATOM 700 C C . HIS A 1 94 ? -9.898 -1.564 -4.032 1.00 96.94 94 HIS A C 1
ATOM 702 O O . HIS A 1 94 ? -10.636 -1.674 -5.008 1.00 96.94 94 HIS A O 1
ATOM 708 N N . ALA A 1 95 ? -8.568 -1.626 -4.121 1.00 96.56 95 ALA A N 1
ATOM 709 C CA . ALA A 1 95 ? -7.888 -1.819 -5.392 1.00 96.56 95 ALA A CA 1
ATOM 710 C C . ALA A 1 95 ? -6.444 -2.298 -5.219 1.00 96.56 95 ALA A C 1
ATOM 712 O O . ALA A 1 95 ? -5.785 -1.959 -4.238 1.00 96.56 95 ALA A O 1
ATOM 713 N N . ASN A 1 96 ? -5.920 -3.000 -6.222 1.00 95.94 96 ASN A N 1
ATOM 714 C CA . ASN A 1 96 ? -4.481 -3.103 -6.484 1.00 95.94 96 ASN A CA 1
ATOM 715 C C . ASN A 1 96 ? -4.114 -2.331 -7.763 1.00 95.94 96 ASN A C 1
ATOM 717 O O . ASN A 1 96 ? -4.964 -1.688 -8.381 1.00 95.94 96 ASN A O 1
ATOM 721 N N . ASN A 1 97 ? -2.832 -2.357 -8.141 1.00 95.69 97 ASN A N 1
ATOM 722 C CA . ASN A 1 97 ? -2.297 -1.583 -9.264 1.00 95.69 97 ASN A CA 1
ATOM 723 C C . ASN A 1 97 ? -2.554 -0.070 -9.122 1.00 95.69 97 ASN A C 1
ATOM 725 O O . ASN A 1 97 ? -2.783 0.632 -10.109 1.00 95.69 97 ASN A O 1
ATOM 729 N N . VAL A 1 98 ? -2.519 0.439 -7.885 1.00 96.75 98 VAL A N 1
ATOM 730 C CA . VAL A 1 98 ? -2.648 1.869 -7.584 1.00 96.75 98 VAL A CA 1
ATOM 731 C C . VAL A 1 98 ? -1.296 2.562 -7.741 1.00 96.75 98 VAL A C 1
ATOM 733 O O . VAL A 1 98 ? -0.279 2.087 -7.235 1.00 96.75 98 VAL A O 1
ATOM 736 N N . PHE A 1 99 ? -1.286 3.702 -8.428 1.00 95.69 99 PHE A N 1
ATOM 737 C CA . PHE A 1 99 ? -0.111 4.540 -8.659 1.00 95.69 99 PHE A CA 1
ATOM 738 C C . PHE A 1 99 ? -0.371 5.965 -8.169 1.00 95.69 99 PHE A C 1
ATOM 740 O O . PHE A 1 99 ? -1.492 6.466 -8.252 1.00 95.69 99 PHE A O 1
ATOM 747 N N . ALA A 1 100 ? 0.675 6.631 -7.675 1.00 94.50 100 ALA A N 1
ATOM 748 C CA . ALA A 1 100 ? 0.613 8.047 -7.324 1.00 94.50 100 ALA A CA 1
ATOM 749 C C . ALA A 1 100 ? 0.432 8.901 -8.589 1.00 94.50 100 ALA A C 1
ATOM 751 O O . ALA A 1 100 ? 1.148 8.702 -9.573 1.00 94.50 100 ALA A O 1
ATOM 752 N N . ALA A 1 101 ? -0.492 9.864 -8.559 1.00 92.06 101 ALA A N 1
ATOM 753 C CA . ALA A 1 101 ? -0.771 10.726 -9.707 1.00 92.06 101 ALA A CA 1
ATOM 754 C C . ALA A 1 101 ? 0.375 11.702 -10.013 1.00 92.06 101 ALA A C 1
ATOM 756 O O . ALA A 1 101 ? 0.720 11.916 -11.173 1.00 92.06 101 ALA A O 1
ATOM 757 N N . CYS A 1 102 ? 0.981 12.283 -8.975 1.00 88.81 102 CYS A N 1
ATOM 758 C CA . CYS A 1 102 ? 2.065 13.256 -9.121 1.00 88.81 102 CYS A CA 1
ATOM 759 C C . CYS A 1 102 ? 3.081 13.125 -7.974 1.00 88.81 102 CYS A C 1
ATOM 761 O O . CYS A 1 102 ? 3.166 14.017 -7.127 1.00 88.81 102 CYS A O 1
ATOM 763 N N . PRO A 1 103 ? 3.812 11.995 -7.881 1.00 83.38 103 PRO A N 1
ATOM 764 C CA . PRO A 1 103 ? 4.811 11.822 -6.835 1.00 83.38 103 PRO A CA 1
ATOM 765 C C . PRO A 1 103 ? 5.904 12.896 -6.962 1.00 83.38 103 PRO A C 1
ATOM 767 O O . PRO A 1 103 ? 6.233 13.298 -8.084 1.00 83.38 103 PRO A O 1
ATOM 770 N N . PRO A 1 104 ? 6.483 13.361 -5.840 1.00 79.69 104 PRO A N 1
ATOM 771 C CA . PRO A 1 104 ? 7.554 14.343 -5.868 1.00 79.69 104 PRO A CA 1
ATOM 772 C C . PRO A 1 104 ? 8.709 13.830 -6.732 1.00 79.69 104 PRO A C 1
ATOM 774 O O . PRO A 1 104 ? 9.181 12.701 -6.582 1.00 79.69 104 PRO A O 1
ATOM 777 N N . GLN A 1 105 ? 9.156 14.665 -7.668 1.00 70.88 105 GLN A N 1
ATOM 778 C CA . GLN A 1 105 ? 10.305 14.359 -8.508 1.00 70.88 105 GLN A CA 1
ATOM 779 C C . GLN A 1 105 ? 11.584 14.773 -7.771 1.00 70.88 105 GLN A C 1
ATOM 781 O O . GLN A 1 105 ? 11.780 15.948 -7.482 1.00 70.88 105 GLN A O 1
ATOM 786 N N . GLY A 1 106 ? 12.473 13.814 -7.497 1.00 60.06 106 GLY A N 1
ATOM 787 C CA . GLY A 1 106 ? 13.881 14.120 -7.220 1.00 60.06 106 GLY A CA 1
ATOM 788 C C . GLY A 1 106 ? 14.290 14.416 -5.772 1.00 60.06 106 GLY A C 1
ATOM 789 O O . GLY A 1 106 ? 15.122 15.292 -5.565 1.00 60.06 106 GLY A O 1
ATOM 790 N N . SER A 1 107 ? 13.842 13.655 -4.770 1.00 49.69 107 SER A N 1
ATOM 791 C CA . SER A 1 107 ? 14.363 13.792 -3.391 1.00 49.69 107 SER A CA 1
ATOM 792 C C . SER A 1 107 ? 15.749 13.155 -3.150 1.00 49.69 107 SER A C 1
ATOM 794 O O . SER A 1 107 ? 16.230 13.122 -2.020 1.00 49.69 107 SER A O 1
ATOM 796 N N . GLY A 1 108 ? 16.430 12.659 -4.192 1.00 53.53 108 GLY A N 1
ATOM 797 C CA . GLY A 1 108 ? 17.824 12.186 -4.131 1.00 53.53 108 GLY A CA 1
ATOM 798 C C . GLY A 1 108 ? 18.066 10.891 -3.340 1.00 53.53 108 GLY A C 1
ATOM 799 O O . GLY A 1 108 ? 19.134 10.299 -3.471 1.00 53.53 108 GLY A O 1
ATOM 800 N N . LEU A 1 109 ? 17.087 10.407 -2.570 1.00 58.72 109 LEU A N 1
ATOM 801 C CA . LEU A 1 109 ? 17.192 9.203 -1.748 1.00 58.72 109 LEU A CA 1
ATOM 802 C C . LEU A 1 109 ? 15.950 8.318 -1.920 1.00 58.72 109 LEU A C 1
ATOM 804 O O . LEU A 1 109 ? 14.922 8.520 -1.281 1.00 58.72 109 LEU A O 1
ATOM 808 N N . GLY A 1 110 ? 16.086 7.289 -2.760 1.00 66.62 110 GLY A N 1
ATOM 809 C CA . GLY A 1 110 ? 15.119 6.202 -2.939 1.00 66.62 110 GLY A CA 1
ATOM 810 C C . GLY A 1 110 ? 14.340 6.237 -4.255 1.00 66.62 110 GLY A C 1
ATOM 811 O O . GLY A 1 110 ? 14.095 7.286 -4.841 1.00 66.62 110 GLY A O 1
ATOM 812 N N . GLY A 1 111 ? 14.002 5.043 -4.753 1.00 84.88 111 GLY A N 1
ATOM 813 C CA . GLY A 1 111 ? 13.341 4.852 -6.045 1.00 84.88 111 GLY A CA 1
ATOM 814 C C . GLY A 1 111 ? 11.875 5.301 -6.079 1.00 84.88 111 GLY A C 1
ATOM 815 O O . GLY A 1 111 ? 11.307 5.749 -5.083 1.00 84.88 111 GLY A O 1
ATOM 816 N N . SER A 1 112 ? 11.233 5.111 -7.234 1.00 88.12 112 SER A N 1
ATOM 817 C CA . SER A 1 112 ? 9.848 5.537 -7.514 1.00 88.12 112 SER A CA 1
ATOM 818 C C . SER A 1 112 ? 8.826 5.105 -6.455 1.00 88.12 112 SER A C 1
ATOM 820 O O . SER A 1 112 ? 7.922 5.870 -6.125 1.00 88.12 112 SER A O 1
ATOM 822 N N . ARG A 1 113 ? 8.983 3.905 -5.880 1.00 90.75 113 ARG A N 1
ATOM 823 C CA . ARG A 1 113 ? 8.091 3.382 -4.835 1.00 90.75 113 ARG A CA 1
ATOM 824 C C . ARG A 1 113 ? 8.153 4.202 -3.545 1.00 90.75 113 ARG A C 1
ATOM 826 O O . ARG A 1 113 ? 7.109 4.455 -2.952 1.00 90.75 113 ARG A O 1
ATOM 833 N N . ARG A 1 114 ? 9.347 4.653 -3.148 1.00 92.25 114 ARG A N 1
ATOM 834 C CA . ARG A 1 114 ? 9.521 5.513 -1.972 1.00 92.25 114 ARG A CA 1
ATOM 835 C C . ARG A 1 114 ? 8.892 6.881 -2.202 1.00 92.25 114 ARG A C 1
ATOM 837 O O . ARG A 1 114 ? 8.110 7.316 -1.368 1.00 92.25 114 ARG A O 1
ATOM 844 N N . ALA A 1 115 ? 9.165 7.506 -3.348 1.00 92.00 115 ALA A N 1
ATOM 845 C CA . ALA A 1 115 ? 8.570 8.799 -3.691 1.00 92.00 115 ALA A CA 1
ATOM 846 C C . ALA A 1 115 ? 7.033 8.738 -3.689 1.00 92.00 115 ALA A C 1
ATOM 848 O O . ALA A 1 115 ? 6.362 9.637 -3.191 1.00 92.00 115 ALA A O 1
ATOM 849 N N . ALA A 1 116 ? 6.459 7.645 -4.198 1.00 93.69 116 ALA A N 1
ATOM 850 C CA . ALA A 1 116 ? 5.019 7.437 -4.152 1.00 93.69 116 ALA A CA 1
ATOM 851 C C . ALA A 1 116 ? 4.497 7.159 -2.725 1.00 93.69 116 ALA A C 1
ATOM 853 O O . ALA A 1 116 ? 3.437 7.664 -2.370 1.00 93.69 116 ALA A O 1
ATOM 854 N N . ALA A 1 117 ? 5.233 6.426 -1.882 1.00 94.50 117 ALA A N 1
ATOM 855 C CA . ALA A 1 117 ? 4.863 6.229 -0.478 1.00 94.50 117 ALA A CA 1
ATOM 856 C C . ALA A 1 117 ? 4.847 7.551 0.311 1.00 94.50 117 ALA A C 1
ATOM 858 O O . ALA A 1 117 ? 3.881 7.829 1.019 1.00 94.50 117 ALA A O 1
ATOM 859 N N . GLU A 1 118 ? 5.872 8.390 0.134 1.00 93.94 118 GLU A N 1
ATOM 860 C CA . GLU A 1 118 ? 5.945 9.738 0.715 1.00 93.94 118 GLU A CA 1
ATOM 861 C C . GLU A 1 118 ? 4.773 10.606 0.233 1.00 93.94 118 GLU A C 1
ATOM 863 O O . GLU A 1 118 ? 4.064 11.194 1.048 1.00 93.94 118 GLU A O 1
ATOM 868 N N . TYR A 1 119 ? 4.487 10.590 -1.072 1.00 94.50 119 TYR A N 1
ATOM 869 C CA . TYR A 1 119 ? 3.363 11.316 -1.664 1.00 94.50 119 TYR A CA 1
ATOM 870 C C . TYR A 1 119 ? 2.011 10.974 -1.017 1.00 94.50 119 TYR A C 1
ATOM 872 O O . TYR A 1 119 ? 1.227 11.874 -0.702 1.00 94.50 119 TYR A O 1
ATOM 880 N N . PHE A 1 120 ? 1.716 9.689 -0.812 1.00 95.56 120 PHE A N 1
ATOM 881 C CA . PHE A 1 120 ? 0.470 9.276 -0.160 1.00 95.56 120 PHE A CA 1
ATOM 882 C C . PHE A 1 120 ? 0.470 9.611 1.338 1.00 95.56 120 PHE A C 1
ATOM 884 O O . PHE A 1 120 ? -0.554 10.050 1.866 1.00 95.56 120 PHE A O 1
ATOM 891 N N . ALA A 1 121 ? 1.608 9.459 2.021 1.00 95.19 121 ALA A N 1
ATOM 892 C CA . ALA A 1 121 ? 1.728 9.773 3.442 1.00 95.19 121 ALA A CA 1
ATOM 893 C C . ALA A 1 121 ? 1.508 11.265 3.738 1.00 95.19 121 ALA A C 1
ATOM 895 O O . ALA A 1 121 ? 0.775 11.611 4.661 1.00 95.19 121 ALA A O 1
ATOM 896 N N . GLU A 1 122 ? 2.036 12.166 2.905 1.00 93.69 122 GLU A N 1
ATOM 897 C CA . GLU A 1 122 ? 1.771 13.613 2.987 1.00 93.69 122 GLU A CA 1
ATOM 898 C C . GLU A 1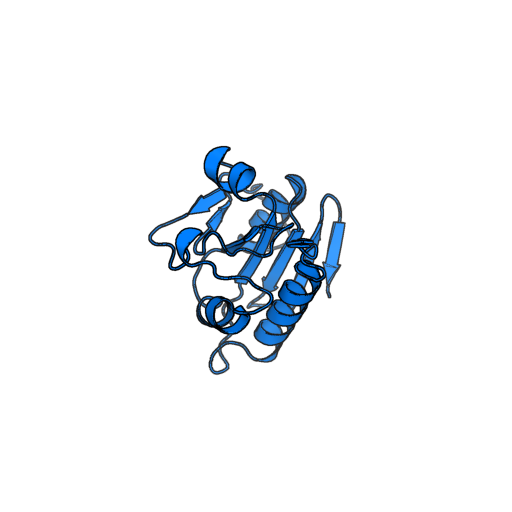 122 ? 0.283 13.969 2.854 1.00 93.69 122 GLU A C 1
ATOM 900 O O . GLU A 1 122 ? -0.145 15.044 3.271 1.00 93.69 122 GLU A O 1
ATOM 905 N N . ARG A 1 123 ? -0.520 13.064 2.288 1.00 94.00 123 ARG A N 1
ATOM 906 C CA . ARG A 1 123 ? -1.963 13.231 2.065 1.00 94.00 123 ARG A CA 1
ATOM 907 C C . ARG A 1 123 ? -2.805 12.483 3.094 1.00 94.00 123 ARG A C 1
ATOM 909 O O . ARG A 1 123 ? -3.981 12.225 2.861 1.00 94.00 123 ARG A O 1
ATOM 916 N N . GLY A 1 124 ? -2.209 12.147 4.238 1.00 92.81 124 GLY A N 1
ATOM 917 C CA . GLY A 1 124 ? -2.912 11.569 5.383 1.00 92.81 124 GLY A CA 1
ATOM 918 C C . GLY A 1 124 ? -2.975 10.043 5.398 1.00 92.81 124 GLY A C 1
ATOM 919 O O . GLY A 1 124 ? -3.586 9.480 6.307 1.00 92.81 124 GLY A O 1
ATOM 920 N N . CYS A 1 125 ? -2.346 9.361 4.437 1.00 96.00 125 CYS A N 1
ATOM 921 C CA . CYS A 1 125 ? -2.285 7.900 4.440 1.00 96.00 125 CYS A CA 1
ATOM 922 C C . CYS A 1 125 ? -1.190 7.382 5.378 1.00 96.00 125 CYS A C 1
ATOM 924 O O . CYS A 1 125 ? -0.220 8.074 5.688 1.00 96.00 125 CYS A O 1
ATOM 926 N N . VAL A 1 126 ? -1.315 6.118 5.769 1.00 97.56 126 VAL A N 1
ATOM 927 C CA . VAL A 1 126 ? -0.177 5.322 6.237 1.00 97.56 126 VAL A CA 1
ATOM 928 C C . VAL A 1 126 ? 0.235 4.406 5.096 1.00 97.56 126 VAL A C 1
ATOM 930 O O . VAL A 1 126 ? -0.612 3.727 4.522 1.00 97.56 126 VAL A O 1
ATOM 933 N N . VAL A 1 127 ? 1.519 4.376 4.749 1.00 97.94 127 VAL A N 1
ATOM 934 C CA . VAL A 1 127 ? 2.022 3.498 3.685 1.00 97.94 127 VAL A CA 1
ATOM 935 C C . VAL A 1 127 ? 3.051 2.539 4.249 1.00 97.94 127 VAL A C 1
ATOM 937 O O . VAL A 1 127 ? 4.024 2.960 4.869 1.00 97.94 127 VAL A O 1
ATOM 940 N N . LEU A 1 128 ? 2.848 1.249 4.007 1.00 98.00 128 LEU A N 1
ATOM 941 C CA . LEU A 1 128 ? 3.808 0.199 4.319 1.00 98.00 128 LEU A CA 1
ATOM 942 C C . LEU A 1 128 ? 4.502 -0.196 3.023 1.00 98.00 128 LEU A C 1
ATOM 944 O O . LEU A 1 128 ? 3.899 -0.837 2.168 1.00 98.00 128 LEU A O 1
ATOM 948 N N . MET A 1 129 ? 5.748 0.231 2.859 1.00 96.12 129 MET A N 1
ATOM 949 C CA . MET A 1 129 ? 6.569 -0.055 1.691 1.00 96.12 129 MET A CA 1
ATOM 950 C C . MET A 1 129 ? 7.517 -1.211 1.994 1.00 96.12 129 MET A C 1
ATOM 952 O O . MET A 1 129 ? 8.354 -1.114 2.888 1.00 96.12 129 MET A O 1
ATOM 956 N N . ILE A 1 130 ? 7.446 -2.264 1.191 1.00 94.56 130 ILE A N 1
ATOM 957 C CA . ILE A 1 130 ? 8.392 -3.375 1.194 1.00 94.56 130 ILE A CA 1
ATOM 958 C C . ILE A 1 130 ? 9.329 -3.206 0.000 1.00 94.56 130 ILE A C 1
ATOM 960 O O . ILE A 1 130 ? 8.886 -3.164 -1.151 1.00 94.56 130 ILE A O 1
ATOM 964 N N . SER A 1 131 ? 10.631 -3.106 0.257 1.00 85.06 131 SER A N 1
ATOM 965 C CA . SER A 1 131 ? 11.632 -2.966 -0.805 1.00 85.06 131 SER A CA 1
ATOM 966 C C . SER A 1 131 ? 12.073 -4.326 -1.353 1.00 85.06 131 SER A C 1
ATOM 968 O O . SER A 1 131 ? 12.278 -5.276 -0.597 1.00 85.06 131 SER A O 1
ATOM 970 N N . ALA A 1 132 ? 12.272 -4.406 -2.671 1.00 83.19 132 ALA A N 1
ATOM 971 C CA . ALA A 1 132 ? 12.958 -5.540 -3.293 1.00 83.19 132 ALA A CA 1
ATOM 972 C C . ALA A 1 132 ? 14.469 -5.514 -3.001 1.00 83.19 132 ALA A C 1
ATOM 974 O O . ALA A 1 132 ? 15.082 -6.560 -2.804 1.00 83.19 132 ALA A O 1
ATOM 975 N N . ASP A 1 133 ? 15.049 -4.311 -2.936 1.00 79.06 133 ASP A N 1
ATOM 976 C CA . ASP A 1 133 ? 16.499 -4.099 -2.969 1.00 79.06 133 ASP A CA 1
ATOM 977 C C . ASP A 1 133 ? 17.162 -4.256 -1.596 1.00 79.06 133 ASP A C 1
ATOM 979 O O . ASP A 1 133 ? 18.332 -4.616 -1.513 1.00 79.06 133 ASP A O 1
ATOM 983 N N . SER A 1 134 ? 16.426 -4.020 -0.503 1.00 74.81 134 SER A N 1
ATOM 984 C CA . SER A 1 134 ? 16.974 -4.093 0.862 1.00 74.81 134 SER A CA 1
ATOM 985 C C . SER A 1 134 ? 16.731 -5.434 1.558 1.00 74.81 134 SER A C 1
ATOM 987 O O . SER A 1 134 ? 16.761 -5.531 2.779 1.00 74.81 134 SER A O 1
ATOM 989 N N . GLY A 1 135 ? 16.479 -6.503 0.797 1.00 71.81 135 GLY A N 1
ATOM 990 C CA . GLY A 1 135 ? 16.337 -7.840 1.375 1.00 71.81 135 GLY A CA 1
ATOM 991 C C . GLY A 1 135 ? 15.098 -8.010 2.259 1.00 71.81 135 GLY A C 1
ATOM 992 O O . GLY A 1 135 ? 15.086 -8.914 3.096 1.00 71.81 135 GLY A O 1
ATOM 993 N N . GLY A 1 136 ? 14.053 -7.203 2.039 1.00 75.19 136 GLY A N 1
ATOM 994 C CA . GLY A 1 136 ? 12.765 -7.304 2.729 1.00 75.19 136 GLY A CA 1
ATOM 995 C C . GLY A 1 136 ? 12.576 -6.344 3.903 1.00 75.19 136 GLY A C 1
ATOM 996 O O . GLY A 1 136 ? 11.777 -6.644 4.780 1.00 75.19 136 GLY A O 1
ATOM 997 N N . GLU A 1 137 ? 13.266 -5.205 3.965 1.00 89.88 137 GLU A N 1
ATOM 998 C CA . GLU A 1 137 ? 12.895 -4.187 4.958 1.00 89.88 137 GLU A CA 1
ATOM 999 C C . GLU A 1 137 ? 11.493 -3.635 4.677 1.00 89.88 137 GLU A C 1
ATOM 1001 O O . GLU A 1 137 ? 11.113 -3.399 3.520 1.00 89.88 137 GLU A O 1
ATOM 1006 N N . VAL A 1 138 ? 10.749 -3.395 5.757 1.00 95.44 138 VAL A N 1
ATOM 1007 C CA . VAL A 1 138 ? 9.445 -2.737 5.722 1.00 95.44 138 VAL A CA 1
ATOM 1008 C C . VAL A 1 138 ? 9.613 -1.325 6.265 1.00 95.44 138 VAL A C 1
ATOM 1010 O O . VAL A 1 138 ? 9.901 -1.120 7.443 1.00 95.44 138 VAL A O 1
ATOM 1013 N N . LEU A 1 139 ? 9.421 -0.333 5.401 1.00 95.94 139 LEU A N 1
ATOM 1014 C CA . LEU A 1 139 ? 9.371 1.069 5.793 1.00 95.94 139 LEU A CA 1
ATOM 1015 C C . LEU A 1 139 ? 7.917 1.501 5.937 1.00 95.94 139 LEU A C 1
ATOM 1017 O O . LEU A 1 139 ? 7.115 1.359 5.016 1.00 95.94 139 LEU A O 1
ATOM 1021 N N . LYS A 1 140 ? 7.592 2.073 7.087 1.00 97.50 140 LYS A N 1
ATOM 1022 C CA . LYS A 1 140 ? 6.314 2.706 7.374 1.00 97.50 140 LYS A CA 1
ATOM 1023 C C . LYS A 1 140 ? 6.442 4.213 7.204 1.00 97.50 140 LYS A C 1
ATOM 1025 O O . LYS A 1 140 ? 7.272 4.844 7.860 1.00 97.50 140 LYS A O 1
ATOM 1030 N N . PHE A 1 141 ? 5.599 4.769 6.347 1.00 96.88 141 PHE A N 1
ATOM 1031 C CA . PHE A 1 141 ? 5.452 6.199 6.122 1.00 96.88 141 PHE A CA 1
ATOM 1032 C C . PHE A 1 141 ? 4.143 6.665 6.749 1.00 96.88 141 PHE A C 1
ATOM 1034 O O . PHE A 1 141 ? 3.075 6.117 6.480 1.00 96.88 141 PHE A O 1
ATOM 1041 N N . GLU A 1 142 ? 4.249 7.681 7.588 1.00 95.56 142 GLU A N 1
ATOM 1042 C CA . GLU A 1 142 ? 3.156 8.414 8.213 1.00 95.56 142 GLU A CA 1
ATOM 1043 C C . GLU A 1 142 ? 3.333 9.901 7.851 1.00 95.56 142 GLU A C 1
ATOM 1045 O O . GLU A 1 142 ? 4.436 10.306 7.461 1.00 95.56 142 GLU A O 1
ATOM 1050 N N . PRO A 1 143 ? 2.300 10.751 7.981 1.00 92.25 143 PRO A N 1
ATOM 1051 C CA . PRO A 1 143 ? 2.456 12.182 7.743 1.00 92.25 143 PRO A CA 1
ATOM 1052 C C . PRO A 1 143 ? 3.636 12.765 8.541 1.00 92.25 143 PRO A C 1
ATOM 1054 O O . PRO A 1 143 ? 3.642 12.746 9.772 1.00 92.25 143 PRO A O 1
ATOM 1057 N N . GLY A 1 144 ? 4.660 13.250 7.832 1.00 88.94 144 GLY A N 1
ATOM 1058 C CA . GLY A 1 144 ? 5.863 13.850 8.423 1.00 88.94 144 GLY A CA 1
ATOM 1059 C C . GLY A 1 144 ? 6.831 12.880 9.116 1.00 88.94 144 GLY A C 1
ATOM 1060 O O . GLY A 1 144 ? 7.759 13.340 9.782 1.00 88.94 144 GLY A O 1
ATOM 1061 N N . LYS A 1 145 ? 6.648 11.558 8.994 1.00 93.56 145 LYS A N 1
ATOM 1062 C CA . LYS A 1 145 ? 7.475 10.568 9.699 1.00 93.56 145 LYS A CA 1
ATOM 1063 C C . LYS A 1 145 ? 7.693 9.303 8.873 1.00 93.56 145 LYS A C 1
ATOM 1065 O O . LYS A 1 145 ? 6.780 8.772 8.253 1.00 93.56 145 LYS A O 1
ATOM 1070 N N . MET A 1 146 ? 8.912 8.775 8.931 1.00 93.88 146 MET A N 1
ATOM 1071 C CA . MET A 1 146 ? 9.276 7.485 8.348 1.00 93.88 146 MET A CA 1
ATOM 1072 C C . MET A 1 146 ? 9.989 6.635 9.404 1.00 93.88 146 MET A C 1
ATOM 1074 O O . MET A 1 146 ? 10.869 7.132 10.107 1.00 93.88 146 MET A O 1
ATOM 1078 N N . SER A 1 147 ? 9.637 5.355 9.500 1.00 94.94 147 SER A N 1
ATOM 1079 C CA . SER A 1 147 ? 10.287 4.385 10.391 1.00 94.94 147 SER A CA 1
ATOM 1080 C C . SER A 1 147 ? 10.412 3.015 9.730 1.00 94.94 147 SER A C 1
ATOM 1082 O O . SER A 1 147 ? 9.516 2.610 8.999 1.00 94.94 147 SER A O 1
ATOM 1084 N N . CYS A 1 148 ? 11.485 2.282 10.015 1.00 94.06 148 CYS A N 1
ATOM 1085 C CA . CYS A 1 148 ? 11.588 0.856 9.689 1.00 94.06 148 CYS A CA 1
ATOM 1086 C C . CYS A 1 148 ? 10.893 0.035 10.789 1.00 94.06 148 CYS A C 1
ATOM 1088 O O . CYS A 1 148 ? 11.019 0.402 11.962 1.00 94.06 148 CYS A O 1
ATOM 1090 N N . ILE A 1 149 ? 10.139 -1.011 10.429 1.00 92.56 149 ILE A N 1
ATOM 1091 C CA . ILE A 1 149 ? 9.301 -1.790 11.365 1.00 92.56 149 ILE A CA 1
ATOM 1092 C C . ILE A 1 149 ? 9.453 -3.303 11.244 1.00 92.56 149 ILE A C 1
ATOM 1094 O O . ILE A 1 149 ? 9.802 -3.806 10.157 1.00 92.56 149 ILE A O 1
#

Organism: NCBI:txid878477

Foldseek 3Di:
DPPPPPDFPPQLVVLQVVLLQVCLQQNDVNDAQKAKEKAAAPCCCDVVQQKHADDDWPDALVVQQASNPNVVVVSVCRNDDAYWYAHNRGRRTHTGNIFGRQFDPDPPDDDRQVSRCQSSQCVAIWMWIFDPPPSTWTWIRHNVDIDTD

Secondary structure (DSSP, 8-state):
---------TTHHHHHHHHHHHHHHHTBTTB---EEEEEE-HHHHHHTTSEEE-S--S--GGG--BTTT-HHHHHTTTTSSSEEEEETTT-BEEEEEEEESSPPS--SSS-HHHHHHHHHHTTT-EEEEEPTTTTS-EEEEETTEEEE-

pLDDT: mean 88.67, std 14.3, range [39.44, 98.38]